Protein AF-A0A958ZMF4-F1 (afdb_monomer_lite)

Structure (mmCIF, N/CA/C/O backbone):
data_AF-A0A958ZMF4-F1
#
_entry.id   AF-A0A958ZMF4-F1
#
loop_
_atom_site.group_PDB
_atom_site.id
_atom_site.type_symbol
_atom_site.label_atom_id
_atom_site.label_alt_id
_atom_site.label_comp_id
_atom_site.label_asym_id
_atom_site.label_entity_id
_atom_site.label_seq_id
_atom_site.pdbx_PDB_ins_code
_atom_site.Cartn_x
_atom_site.Cartn_y
_atom_site.Cartn_z
_atom_site.occupancy
_atom_site.B_iso_or_equiv
_atom_site.auth_seq_id
_atom_site.auth_comp_id
_atom_site.auth_asym_id
_atom_site.auth_atom_id
_atom_site.pdbx_PDB_model_num
ATOM 1 N N . MET A 1 1 ? 19.164 4.645 -7.416 1.00 56.47 1 MET A N 1
ATOM 2 C CA . MET A 1 1 ? 18.068 4.209 -6.523 1.00 56.47 1 MET A CA 1
ATOM 3 C C . MET A 1 1 ? 17.488 5.424 -5.837 1.00 56.47 1 MET A C 1
ATOM 5 O O . MET A 1 1 ? 18.164 6.045 -5.027 1.00 56.47 1 MET A O 1
ATOM 9 N N . SER A 1 2 ? 16.280 5.804 -6.222 1.00 65.00 2 SER A N 1
ATOM 10 C CA . SER A 1 2 ? 15.635 7.015 -5.733 1.00 65.00 2 SER A CA 1
ATOM 11 C C . SER A 1 2 ? 15.102 6.805 -4.310 1.00 65.00 2 SER A C 1
ATOM 13 O O . SER A 1 2 ? 14.316 5.894 -4.049 1.00 65.00 2 SER A O 1
ATOM 15 N N . PHE A 1 3 ? 15.597 7.611 -3.369 1.00 79.12 3 PHE A N 1
ATOM 16 C CA . PHE A 1 3 ? 15.331 7.492 -1.928 1.00 79.12 3 PHE A CA 1
ATOM 17 C C . PHE A 1 3 ? 13.871 7.816 -1.566 1.00 79.12 3 PHE A C 1
ATOM 19 O O . PHE A 1 3 ? 13.299 7.227 -0.648 1.00 79.12 3 PHE A O 1
ATOM 26 N N . SER A 1 4 ? 13.246 8.694 -2.351 1.00 82.19 4 SER A N 1
ATOM 27 C CA . SER A 1 4 ? 11.838 9.095 -2.249 1.00 82.19 4 SER A CA 1
ATOM 28 C C . SER A 1 4 ? 10.860 7.914 -2.353 1.00 82.19 4 SER A C 1
ATOM 30 O O . SER A 1 4 ? 9.840 7.901 -1.670 1.00 82.19 4 SER A O 1
ATOM 32 N N . LYS A 1 5 ? 11.188 6.883 -3.142 1.00 83.56 5 LYS A N 1
ATOM 33 C CA . LYS A 1 5 ? 10.347 5.699 -3.381 1.00 83.56 5 LYS A CA 1
ATOM 34 C C . LYS A 1 5 ? 10.267 4.801 -2.155 1.00 83.56 5 LYS A C 1
ATOM 36 O O . LYS A 1 5 ? 9.180 4.415 -1.733 1.00 83.56 5 LYS A O 1
ATOM 41 N N . TRP A 1 6 ? 11.419 4.511 -1.548 1.00 85.81 6 TRP A N 1
ATOM 42 C CA . TRP A 1 6 ? 11.504 3.709 -0.325 1.00 85.81 6 TRP A CA 1
ATOM 43 C C . TRP A 1 6 ? 10.870 4.423 0.864 1.00 85.81 6 TRP A C 1
ATOM 45 O O . TRP A 1 6 ? 10.164 3.790 1.644 1.00 85.81 6 TRP A O 1
ATOM 55 N N . ILE A 1 7 ? 11.052 5.743 0.965 1.00 87.75 7 ILE A N 1
ATOM 56 C CA . ILE A 1 7 ? 10.355 6.561 1.963 1.00 87.75 7 ILE A CA 1
ATOM 57 C C . ILE A 1 7 ? 8.856 6.594 1.714 1.00 87.75 7 ILE A C 1
ATOM 59 O O . ILE A 1 7 ? 8.100 6.405 2.658 1.00 87.75 7 ILE A O 1
ATOM 63 N N . GLY A 1 8 ? 8.416 6.769 0.468 1.00 88.56 8 GLY A N 1
ATOM 64 C CA . GLY A 1 8 ? 7.002 6.727 0.114 1.00 88.56 8 GLY A CA 1
ATOM 65 C C . GLY A 1 8 ? 6.374 5.393 0.511 1.00 88.56 8 GLY A C 1
ATOM 66 O O . GLY A 1 8 ? 5.344 5.374 1.181 1.00 88.56 8 GLY A O 1
ATOM 67 N N . GLY A 1 9 ? 7.033 4.277 0.191 1.00 90.38 9 GLY A N 1
ATOM 68 C CA . GLY A 1 9 ? 6.585 2.939 0.575 1.00 90.38 9 GLY A CA 1
ATOM 69 C C . GLY A 1 9 ? 6.592 2.697 2.086 1.00 90.38 9 GLY A C 1
ATOM 70 O O . GLY A 1 9 ? 5.620 2.179 2.627 1.00 90.38 9 GLY A O 1
ATOM 71 N N . ALA A 1 10 ? 7.642 3.106 2.800 1.00 91.44 10 ALA A N 1
ATOM 72 C CA . ALA A 1 10 ? 7.740 2.931 4.251 1.00 91.44 10 ALA A CA 1
ATOM 73 C C . ALA A 1 10 ? 6.737 3.809 5.019 1.00 91.44 10 ALA A C 1
ATOM 75 O O . ALA A 1 10 ? 6.103 3.360 5.979 1.00 91.44 10 ALA A O 1
ATOM 76 N N . LEU A 1 11 ? 6.549 5.052 4.570 1.00 93.38 11 LEU A N 1
ATOM 77 C CA . LEU A 1 11 ? 5.554 5.967 5.116 1.00 93.38 11 LEU A CA 1
ATOM 78 C C . LEU A 1 11 ? 4.151 5.415 4.853 1.00 93.38 11 LEU A C 1
ATOM 80 O O . LEU A 1 11 ? 3.353 5.270 5.774 1.00 93.38 11 LEU A O 1
ATOM 84 N N . GLY A 1 12 ? 3.884 4.996 3.617 1.00 90.06 12 GLY A N 1
ATOM 85 C CA . GLY A 1 12 ? 2.641 4.338 3.242 1.00 90.06 12 GLY A CA 1
ATOM 86 C C . GLY A 1 12 ? 2.348 3.092 4.083 1.00 90.06 12 GLY A C 1
ATOM 87 O O . GLY A 1 12 ? 1.224 2.921 4.552 1.00 90.06 12 GL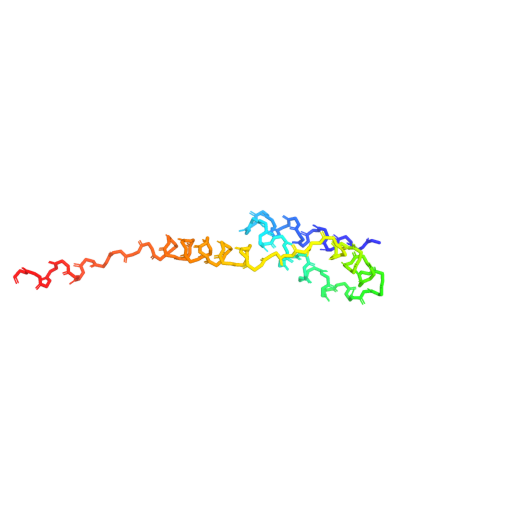Y A O 1
ATOM 88 N N . TRP A 1 13 ? 3.361 2.262 4.352 1.00 94.12 13 TRP A N 1
ATOM 89 C CA . TRP A 1 13 ? 3.228 1.087 5.217 1.00 94.12 13 TRP A CA 1
ATOM 90 C C . TRP A 1 13 ? 2.812 1.464 6.638 1.00 94.12 13 TRP A C 1
ATOM 92 O O . TRP A 1 13 ? 1.947 0.829 7.236 1.00 94.12 13 TRP A O 1
ATOM 102 N N . THR A 1 14 ? 3.411 2.522 7.176 1.00 93.62 14 THR A N 1
ATOM 103 C CA . THR A 1 14 ? 3.169 2.969 8.551 1.00 93.62 14 THR A CA 1
ATOM 104 C C . THR A 1 14 ? 1.746 3.502 8.739 1.00 93.62 14 THR A C 1
ATOM 106 O O . THR A 1 14 ? 1.141 3.263 9.780 1.00 93.62 14 THR A O 1
ATOM 109 N N . PHE A 1 15 ? 1.189 4.183 7.732 1.00 90.62 15 PHE A N 1
ATOM 110 C CA . PHE A 1 15 ? -0.145 4.791 7.816 1.00 90.62 15 PHE A CA 1
ATOM 111 C C . PHE A 1 15 ? -1.286 3.899 7.301 1.00 90.62 15 PHE A C 1
ATOM 113 O O . PHE A 1 15 ? -2.423 4.074 7.730 1.00 90.62 15 PHE A O 1
ATOM 120 N N . GLY A 1 16 ? -1.014 2.956 6.393 1.00 87.88 16 GLY A N 1
ATOM 121 C CA . GLY A 1 16 ? -2.049 2.155 5.722 1.00 87.88 16 GLY A CA 1
ATOM 122 C C . GLY A 1 16 ? -1.710 0.674 5.554 1.00 87.88 16 GLY A C 1
ATOM 123 O O . GLY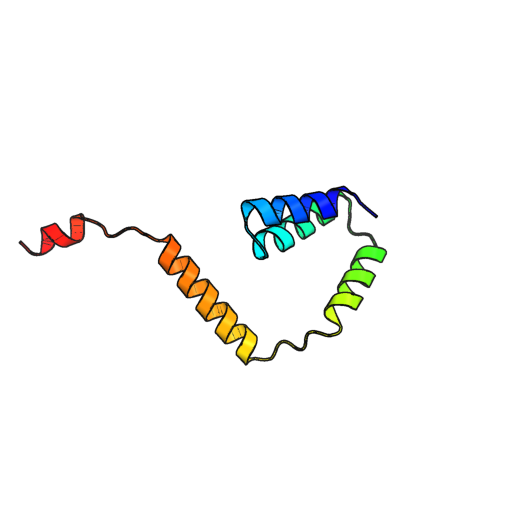 A 1 16 ? -2.363 -0.020 4.771 1.00 87.88 16 GLY A O 1
ATOM 124 N N . GLY A 1 17 ? -0.676 0.184 6.242 1.00 87.44 17 GLY A N 1
ATOM 125 C CA . GLY A 1 17 ? -0.236 -1.205 6.160 1.00 87.44 17 GLY A CA 1
ATOM 126 C C . GLY A 1 17 ? 0.245 -1.597 4.755 1.00 87.44 17 GLY A C 1
ATOM 127 O O . GLY A 1 17 ? 0.685 -0.745 3.980 1.00 87.44 17 GLY A O 1
ATOM 128 N N . PRO A 1 18 ? 0.134 -2.881 4.376 1.00 85.12 18 PRO A N 1
ATOM 129 C CA . PRO A 1 18 ? 0.630 -3.369 3.089 1.00 85.12 18 PRO A CA 1
ATOM 130 C C . PRO A 1 18 ? 0.073 -2.618 1.872 1.00 85.12 18 PRO A C 1
ATOM 132 O O . PRO A 1 18 ? 0.799 -2.366 0.913 1.00 85.12 18 PRO A O 1
ATOM 135 N N . ILE A 1 19 ? -1.201 -2.215 1.924 1.00 84.56 19 ILE A N 1
ATOM 136 C CA . ILE A 1 19 ? -1.858 -1.456 0.848 1.00 84.56 19 ILE A CA 1
ATOM 137 C C . ILE A 1 19 ? -1.309 -0.030 0.795 1.00 84.56 19 ILE A C 1
ATOM 139 O O . ILE A 1 19 ? -0.978 0.471 -0.280 1.00 84.56 19 ILE A O 1
ATOM 143 N N . GLY A 1 20 ? -1.163 0.610 1.957 1.00 89.88 20 GLY A N 1
ATOM 144 C CA . GLY A 1 20 ? -0.566 1.935 2.049 1.00 89.88 20 GLY A CA 1
ATOM 145 C C . GLY A 1 20 ? 0.862 1.953 1.514 1.00 89.88 20 GLY A C 1
ATOM 146 O O . GLY A 1 20 ? 1.237 2.903 0.840 1.00 89.88 20 GLY A O 1
ATOM 147 N N . ALA A 1 21 ? 1.637 0.889 1.724 1.00 91.75 21 ALA A N 1
ATOM 148 C CA . ALA A 1 21 ? 2.996 0.783 1.204 1.00 91.75 21 ALA A CA 1
ATOM 149 C C . ALA A 1 21 ? 3.059 0.749 -0.323 1.00 91.75 21 ALA A C 1
ATOM 151 O O . ALA A 1 21 ? 3.908 1.405 -0.920 1.00 91.75 21 ALA A O 1
ATOM 152 N N . LEU A 1 22 ? 2.135 0.026 -0.962 1.00 86.31 22 LEU A N 1
ATOM 153 C CA . LEU A 1 22 ? 2.019 0.003 -2.419 1.00 86.31 22 LEU A CA 1
ATOM 154 C C . LEU A 1 22 ? 1.644 1.385 -2.955 1.00 86.31 22 LEU A C 1
ATOM 156 O O . LEU A 1 22 ? 2.313 1.900 -3.849 1.00 86.31 22 LEU A O 1
ATOM 160 N N . LEU A 1 23 ? 0.620 2.013 -2.371 1.00 88.06 23 LEU A N 1
ATOM 161 C CA . LEU A 1 23 ? 0.192 3.357 -2.761 1.00 88.06 23 LEU A CA 1
ATOM 162 C C . LEU A 1 23 ? 1.311 4.383 -2.547 1.00 88.06 23 LEU A C 1
ATOM 164 O O . LEU A 1 23 ? 1.610 5.165 -3.442 1.00 88.06 23 LEU A O 1
ATOM 168 N N . GLY A 1 24 ? 1.975 4.346 -1.397 1.00 88.75 24 GLY A N 1
ATOM 169 C CA . GLY A 1 24 ? 3.067 5.247 -1.056 1.00 88.75 24 GLY A CA 1
ATOM 170 C C . GLY A 1 24 ? 4.296 5.063 -1.944 1.00 88.75 24 GLY A C 1
ATOM 171 O O . GLY A 1 24 ? 4.912 6.049 -2.342 1.00 88.75 24 GLY A O 1
ATOM 172 N N . PHE A 1 25 ? 4.628 3.830 -2.327 1.00 87.81 25 PHE A N 1
ATOM 173 C CA . PHE A 1 25 ? 5.709 3.558 -3.275 1.00 87.81 25 PHE A CA 1
ATOM 174 C C . PHE A 1 25 ? 5.361 4.069 -4.679 1.00 87.81 25 PHE A C 1
ATOM 176 O O . PHE A 1 25 ? 6.203 4.677 -5.336 1.00 87.81 25 PHE A O 1
ATOM 183 N N . VAL A 1 26 ? 4.112 3.891 -5.122 1.00 85.44 26 VAL A N 1
ATOM 184 C CA . VAL A 1 26 ? 3.614 4.400 -6.408 1.00 85.44 26 VAL A CA 1
ATOM 185 C C . VAL A 1 26 ? 3.650 5.932 -6.439 1.00 85.44 26 VAL A C 1
ATOM 187 O O . VAL A 1 26 ? 4.274 6.501 -7.331 1.00 85.44 26 VAL A O 1
ATOM 190 N N . PHE A 1 27 ? 3.088 6.611 -5.434 1.00 85.25 27 PHE A N 1
ATOM 191 C CA . PHE A 1 27 ? 3.156 8.075 -5.298 1.00 85.25 27 PHE A CA 1
ATOM 192 C C . PHE A 1 27 ? 4.600 8.594 -5.176 1.00 85.25 27 PHE A C 1
ATOM 194 O O . PHE A 1 27 ? 4.951 9.583 -5.817 1.00 85.25 27 PHE A O 1
ATOM 201 N N . GLY A 1 28 ? 5.462 7.900 -4.425 1.00 80.94 28 GLY A N 1
ATOM 202 C CA . GLY A 1 28 ? 6.896 8.197 -4.346 1.00 80.94 28 GLY A CA 1
ATOM 203 C C . GLY A 1 28 ? 7.649 7.948 -5.659 1.00 80.94 28 GLY A C 1
ATOM 204 O O . GLY A 1 28 ? 8.672 8.572 -5.911 1.00 80.94 28 GLY A O 1
ATOM 205 N N . SER A 1 29 ? 7.134 7.080 -6.531 1.00 75.88 29 SER A N 1
ATOM 206 C CA . SER A 1 29 ? 7.688 6.844 -7.870 1.00 75.88 29 SER A CA 1
ATOM 207 C C . SER A 1 29 ? 7.263 7.921 -8.870 1.00 75.88 29 SER A C 1
ATOM 209 O O . SER A 1 29 ? 8.049 8.278 -9.740 1.00 75.88 29 SER A O 1
ATOM 211 N N . PHE A 1 30 ? 6.060 8.490 -8.719 1.00 80.12 30 PHE A N 1
ATOM 212 C CA . PHE A 1 30 ? 5.595 9.612 -9.541 1.00 80.12 30 PHE A CA 1
ATOM 213 C C . PHE A 1 30 ? 6.407 10.891 -9.306 1.00 80.12 30 PHE A C 1
ATOM 215 O O . PHE A 1 30 ? 6.672 11.618 -10.261 1.00 80.12 30 PHE A O 1
ATOM 222 N N . ILE A 1 31 ? 6.805 11.169 -8.058 1.00 78.38 31 ILE A N 1
ATOM 223 C CA . ILE A 1 31 ? 7.508 12.418 -7.726 1.00 78.38 31 ILE A CA 1
ATOM 224 C C . ILE A 1 31 ? 8.958 12.445 -8.224 1.00 78.38 31 ILE A C 1
ATOM 226 O O . ILE A 1 31 ? 9.468 13.518 -8.527 1.00 78.38 31 ILE A O 1
ATOM 230 N N . ASP A 1 32 ? 9.595 11.277 -8.350 1.00 67.62 32 ASP A N 1
ATOM 231 C CA . ASP A 1 32 ? 10.976 11.146 -8.842 1.00 67.62 32 ASP A CA 1
ATOM 232 C C . ASP A 1 32 ? 11.064 10.828 -10.349 1.00 67.62 32 ASP A C 1
ATOM 234 O O . ASP A 1 32 ? 12.162 10.700 -10.888 1.00 67.62 32 ASP A O 1
ATOM 238 N N . GLY A 1 33 ? 9.918 10.719 -11.037 1.00 62.34 33 GLY A N 1
ATOM 239 C CA . GLY A 1 33 ? 9.822 10.301 -12.437 1.00 62.34 33 GLY A CA 1
ATOM 240 C C . GLY A 1 33 ? 10.023 8.790 -12.619 1.00 62.34 33 GLY A C 1
ATOM 241 O O . GLY A 1 33 ? 10.903 8.177 -12.014 1.00 62.34 33 GLY A O 1
ATOM 242 N N . PHE A 1 34 ? 9.200 8.160 -13.463 1.00 63.06 34 PHE A N 1
ATOM 243 C CA . PHE A 1 34 ? 9.381 6.743 -13.797 1.00 63.06 34 PHE A CA 1
ATOM 244 C C . PHE A 1 34 ? 10.617 6.570 -14.680 1.00 63.06 34 PHE A C 1
ATOM 246 O O . PHE A 1 34 ? 10.609 6.969 -15.845 1.00 63.06 34 PHE A O 1
ATOM 253 N N . SER A 1 35 ? 11.663 5.944 -14.146 1.00 66.75 35 SER A N 1
ATOM 254 C CA . SER A 1 35 ? 12.831 5.545 -14.929 1.00 66.75 35 SER A CA 1
ATOM 255 C C . SER A 1 35 ? 12.563 4.212 -15.637 1.00 66.75 35 SER A C 1
ATOM 257 O O . SER A 1 35 ? 11.858 3.345 -15.117 1.00 66.75 35 SER A O 1
ATOM 259 N N . GLU A 1 36 ? 13.179 3.988 -16.804 1.00 62.03 36 GLU A N 1
ATOM 260 C CA . GLU A 1 36 ? 13.137 2.690 -17.512 1.00 62.03 36 GLU A CA 1
ATOM 261 C C . GLU A 1 36 ? 13.593 1.512 -16.632 1.00 62.03 36 GLU A C 1
ATOM 263 O O . GLU A 1 36 ? 13.158 0.373 -16.810 1.00 62.03 36 GLU A O 1
ATOM 268 N N . GLU A 1 37 ? 14.471 1.788 -15.671 1.00 65.12 37 GLU A N 1
ATOM 269 C CA . GLU A 1 37 ? 14.963 0.830 -14.683 1.00 65.12 37 GLU A CA 1
ATOM 270 C C . GLU A 1 37 ? 13.855 0.369 -13.727 1.00 65.12 37 GLU A C 1
ATOM 272 O O . GLU A 1 37 ? 13.761 -0.826 -13.447 1.00 65.12 37 GLU A O 1
ATOM 277 N N . ASP A 1 38 ? 12.953 1.270 -13.319 1.00 65.00 38 ASP A N 1
ATOM 278 C CA . ASP A 1 38 ? 11.823 0.932 -12.448 1.00 65.00 38 ASP A CA 1
ATOM 279 C C . ASP A 1 38 ? 10.861 -0.010 -13.166 1.00 65.00 38 ASP A C 1
ATOM 281 O O . ASP A 1 38 ? 10.447 -1.027 -12.617 1.00 65.00 38 ASP A O 1
ATOM 285 N N . LEU A 1 39 ? 10.542 0.284 -14.430 1.00 63.97 39 LEU A N 1
ATOM 286 C CA . LEU A 1 39 ? 9.651 -0.550 -15.239 1.00 63.97 39 LEU A CA 1
ATOM 287 C C . LEU A 1 39 ? 10.213 -1.965 -15.429 1.00 63.97 39 LEU A C 1
ATOM 289 O O . LEU A 1 39 ? 9.465 -2.943 -15.370 1.00 63.97 39 LEU A O 1
ATOM 293 N N . LYS A 1 40 ? 11.533 -2.093 -15.609 1.00 64.94 40 LYS A N 1
ATOM 294 C CA . LYS A 1 40 ? 12.209 -3.396 -15.698 1.00 64.94 40 LYS A CA 1
ATOM 295 C C . LYS A 1 40 ? 12.187 -4.151 -14.368 1.00 64.94 40 LYS A C 1
ATOM 297 O O . LYS A 1 40 ? 12.052 -5.376 -14.375 1.00 64.94 40 LYS A O 1
ATOM 302 N N . GLU A 1 41 ? 12.301 -3.454 -13.243 1.00 65.38 41 GLU A N 1
ATOM 303 C CA . GLU A 1 41 ? 12.263 -4.050 -11.904 1.00 65.38 41 GLU A CA 1
ATOM 304 C C . GLU A 1 41 ? 10.846 -4.492 -11.495 1.00 65.38 41 GLU A C 1
ATOM 306 O O . GLU A 1 41 ? 10.660 -5.616 -11.012 1.00 65.38 41 GLU A O 1
ATOM 311 N N . TYR A 1 42 ? 9.828 -3.685 -11.812 1.00 62.88 42 TYR A N 1
ATOM 312 C CA . TYR A 1 42 ? 8.419 -4.078 -11.717 1.00 62.88 42 TYR A CA 1
ATOM 313 C C . TYR A 1 42 ? 8.128 -5.307 -12.585 1.00 62.88 42 TYR A C 1
ATOM 315 O O . TYR A 1 42 ? 7.619 -6.305 -12.080 1.00 62.88 42 TYR A O 1
ATOM 323 N N . ALA A 1 43 ? 8.527 -5.294 -13.861 1.00 61.75 43 ALA A N 1
ATOM 324 C CA . ALA A 1 43 ? 8.320 -6.422 -14.771 1.00 61.75 43 ALA A CA 1
ATOM 325 C C . ALA A 1 43 ? 9.029 -7.710 -14.309 1.00 61.75 43 ALA A C 1
ATOM 327 O O . ALA A 1 43 ? 8.528 -8.812 -14.541 1.00 61.75 43 ALA A O 1
ATOM 328 N N . LYS A 1 44 ? 10.176 -7.594 -13.624 1.00 60.84 44 LYS A N 1
ATOM 329 C CA . LYS A 1 44 ? 10.857 -8.733 -12.986 1.00 60.84 44 LYS A CA 1
ATOM 330 C C . LYS A 1 44 ? 10.077 -9.282 -11.793 1.00 60.84 44 LYS A C 1
ATOM 332 O O . LYS A 1 44 ? 9.975 -10.497 -11.654 1.00 60.84 44 LYS A O 1
ATOM 337 N N . THR A 1 45 ? 9.513 -8.406 -10.966 1.00 58.16 45 THR A N 1
ATOM 338 C CA . THR A 1 45 ? 8.767 -8.782 -9.753 1.00 58.16 45 THR A CA 1
ATOM 339 C C . THR A 1 45 ? 7.395 -9.384 -10.082 1.00 58.16 45 THR A C 1
ATOM 341 O O . THR A 1 45 ? 6.929 -10.291 -9.393 1.00 58.16 45 THR A O 1
ATOM 344 N N . SER A 1 46 ? 6.768 -8.946 -11.176 1.00 55.84 46 SER A N 1
ATOM 345 C CA . SER A 1 46 ? 5.487 -9.475 -11.665 1.00 55.84 46 SER A CA 1
ATOM 346 C C . SER A 1 46 ? 5.596 -10.849 -12.333 1.00 55.84 46 SER A C 1
ATOM 348 O O . SER A 1 46 ? 4.586 -11.526 -12.499 1.00 55.84 46 SER A O 1
ATOM 350 N N . LYS A 1 47 ? 6.803 -11.298 -12.701 1.00 52.03 47 LYS A N 1
ATOM 351 C CA . LYS A 1 47 ? 7.016 -12.493 -13.538 1.00 52.03 47 LYS A CA 1
ATOM 352 C C . LYS A 1 47 ? 6.759 -13.843 -12.845 1.00 52.03 47 LYS A C 1
ATOM 354 O O . LYS A 1 47 ? 7.002 -14.879 -13.455 1.00 52.03 47 LYS A O 1
ATOM 359 N N . GLY A 1 48 ? 6.300 -13.850 -11.593 1.00 54.53 48 GLY A N 1
ATOM 360 C CA . GLY A 1 48 ? 6.124 -15.075 -10.802 1.00 54.53 48 GLY A CA 1
ATOM 361 C C . GLY A 1 48 ? 4.830 -15.175 -9.996 1.00 54.53 48 GLY A C 1
ATOM 362 O O . GLY A 1 48 ? 4.6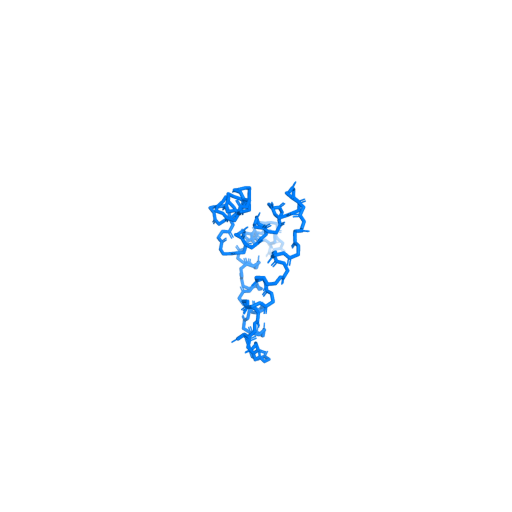77 -16.135 -9.250 1.00 54.53 48 GLY A O 1
ATOM 363 N N . LYS A 1 49 ? 3.903 -14.218 -10.112 1.00 56.47 49 LYS A N 1
ATOM 364 C CA . LYS A 1 49 ? 2.620 -14.275 -9.397 1.00 56.47 49 LYS A CA 1
ATOM 365 C C . LYS A 1 49 ? 1.511 -14.596 -10.387 1.00 56.47 49 LYS A C 1
ATOM 367 O O . LYS A 1 49 ? 0.860 -13.697 -10.908 1.00 56.47 49 LYS A O 1
ATOM 372 N N . ASN A 1 50 ? 1.329 -15.883 -10.662 1.00 54.31 50 ASN A N 1
ATOM 373 C CA . ASN A 1 50 ? 0.097 -16.359 -11.278 1.00 54.31 50 ASN A CA 1
ATOM 374 C C . ASN A 1 50 ? -0.999 -16.198 -10.221 1.00 54.31 50 ASN A C 1
ATOM 376 O O . ASN A 1 50 ? -1.145 -17.055 -9.360 1.00 54.31 50 ASN A O 1
ATOM 380 N N . THR A 1 51 ? -1.685 -15.056 -10.213 1.00 58.38 51 THR A N 1
ATOM 381 C CA . THR A 1 51 ? -2.885 -14.872 -9.394 1.00 58.38 51 THR A CA 1
ATOM 382 C C . THR A 1 51 ? -3.948 -15.815 -9.930 1.00 58.38 51 THR A C 1
ATOM 384 O O . THR A 1 51 ? -4.381 -15.663 -11.076 1.00 58.38 51 THR A O 1
ATOM 387 N N . GLU A 1 52 ? -4.329 -16.811 -9.140 1.00 71.31 52 GLU A N 1
ATOM 388 C CA . GLU A 1 52 ? -5.417 -17.711 -9.504 1.00 71.31 52 GLU A CA 1
ATOM 389 C C . GLU A 1 52 ? -6.755 -16.975 -9.344 1.00 71.31 52 GLU A C 1
ATOM 391 O O . GLU A 1 52 ? -6.873 -16.046 -8.542 1.00 71.31 52 GLU A O 1
ATOM 396 N N . ALA A 1 53 ? -7.787 -17.365 -10.099 1.00 66.19 53 ALA A N 1
ATOM 397 C CA . ALA A 1 53 ? -9.099 -16.711 -10.012 1.00 66.19 53 ALA A CA 1
ATOM 398 C C . ALA A 1 53 ? -9.673 -16.725 -8.575 1.00 66.19 53 ALA A C 1
ATOM 400 O O . ALA A 1 53 ? -10.363 -15.786 -8.180 1.00 66.19 53 ALA A O 1
ATOM 401 N N . GLY A 1 54 ? -9.318 -17.741 -7.777 1.00 70.00 54 GLY A N 1
ATOM 402 C CA . GLY A 1 54 ? -9.689 -17.838 -6.363 1.00 70.00 54 GLY A CA 1
ATOM 403 C C . GLY A 1 54 ? -9.034 -16.784 -5.460 1.00 70.00 54 GLY A C 1
ATOM 404 O O . GLY A 1 54 ? -9.670 -16.312 -4.520 1.00 70.00 54 GLY A O 1
ATOM 405 N N . ASP A 1 55 ? -7.811 -16.334 -5.764 1.00 73.69 55 ASP A N 1
ATOM 406 C CA . ASP A 1 55 ? -7.103 -15.330 -4.952 1.00 73.69 55 ASP A CA 1
ATOM 407 C C . ASP A 1 55 ? -7.787 -13.960 -5.023 1.00 73.69 55 ASP A C 1
ATOM 409 O O . ASP A 1 55 ? -7.802 -13.200 -4.048 1.00 73.69 55 ASP A O 1
ATOM 413 N N . PHE A 1 56 ? -8.381 -13.642 -6.176 1.00 81.81 56 PHE A N 1
ATOM 414 C CA . PHE A 1 56 ? -9.158 -12.421 -6.359 1.00 81.81 56 PHE A CA 1
ATOM 415 C C . PHE A 1 56 ? -10.454 -12.453 -5.542 1.00 81.81 56 PHE A C 1
ATOM 417 O O . PHE A 1 56 ? -10.762 -11.481 -4.853 1.00 81.81 56 PHE A O 1
ATOM 424 N N . GLU A 1 57 ? -11.183 -13.573 -5.570 1.00 81.81 57 GLU A N 1
ATOM 425 C CA . GLU A 1 57 ? -12.430 -13.745 -4.816 1.00 81.81 57 GLU A CA 1
ATOM 426 C C . GLU A 1 57 ? -12.197 -13.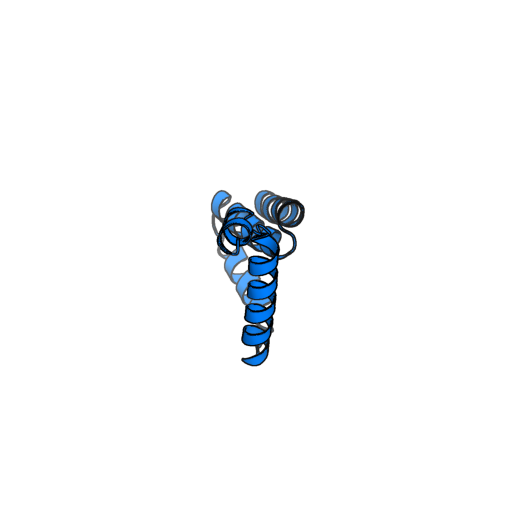617 -3.303 1.00 81.81 57 GLU A C 1
ATOM 428 O O . GLU A 1 57 ? -12.904 -12.875 -2.617 1.00 81.81 57 GLU A O 1
ATOM 433 N N . ILE A 1 58 ? -11.139 -14.254 -2.791 1.00 82.94 58 ILE A N 1
ATOM 434 C CA . ILE A 1 58 ? -10.748 -14.161 -1.379 1.00 82.94 58 ILE A CA 1
ATOM 435 C C . ILE A 1 58 ? -10.340 -12.724 -1.025 1.00 82.94 58 ILE A C 1
ATOM 437 O O . ILE A 1 58 ? -10.761 -12.195 0.005 1.00 82.94 58 ILE A O 1
ATOM 441 N N . SER A 1 59 ? -9.566 -12.058 -1.887 1.00 82.56 59 SER A N 1
ATOM 442 C CA . SER A 1 59 ? -9.155 -10.663 -1.676 1.00 82.56 59 SER A CA 1
ATOM 443 C C . SER A 1 59 ? -10.350 -9.702 -1.652 1.00 82.56 59 SER A C 1
ATOM 445 O O . SER A 1 59 ? -10.377 -8.780 -0.834 1.00 82.56 59 SER A O 1
ATOM 447 N N . LEU A 1 60 ? -11.362 -9.932 -2.498 1.00 90.19 60 LEU A N 1
ATOM 448 C CA . LEU A 1 60 ? -12.599 -9.150 -2.525 1.00 90.19 60 LEU A CA 1
ATOM 449 C C . LEU A 1 60 ? -13.422 -9.352 -1.247 1.00 90.19 60 LEU A C 1
ATOM 451 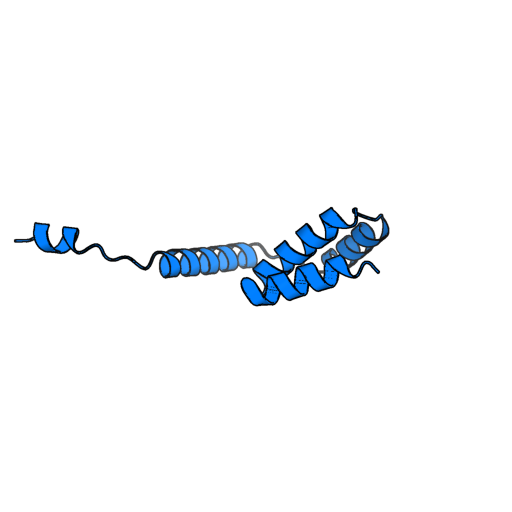O O . LEU A 1 60 ? -13.895 -8.376 -0.665 1.00 90.19 60 LEU A O 1
ATOM 455 N N . LEU A 1 61 ? -13.548 -10.596 -0.779 1.00 90.69 61 LEU A N 1
ATOM 456 C CA . LEU A 1 61 ? -14.217 -10.922 0.483 1.00 90.69 61 LEU A CA 1
ATOM 457 C C . LEU A 1 61 ? -13.543 -10.246 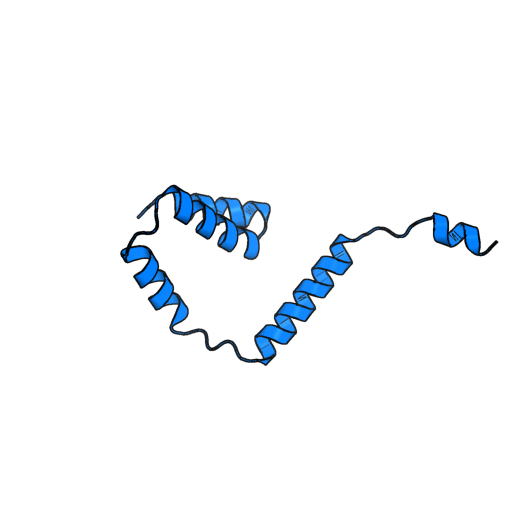1.682 1.00 90.69 61 LEU A C 1
ATOM 459 O O . LEU A 1 61 ? -14.221 -9.647 2.519 1.00 90.69 61 LEU A O 1
ATOM 463 N N . VAL A 1 62 ? -12.210 -10.298 1.750 1.00 91.19 62 VAL A N 1
ATOM 464 C CA . VAL A 1 62 ? -11.433 -9.648 2.816 1.00 91.19 62 VAL A CA 1
ATOM 465 C C . VAL A 1 62 ? -11.623 -8.132 2.775 1.00 91.19 62 VAL A C 1
ATOM 467 O O . VAL A 1 62 ? -11.875 -7.521 3.814 1.00 91.19 62 VAL A O 1
ATOM 470 N N . LEU A 1 63 ? -11.564 -7.519 1.590 1.00 89.69 63 LEU A N 1
ATOM 471 C CA . LEU A 1 63 ? -11.798 -6.086 1.427 1.00 89.69 63 LEU A CA 1
ATOM 472 C C . LEU A 1 63 ? -13.215 -5.692 1.867 1.00 89.69 63 LEU A C 1
ATOM 474 O O . LEU A 1 63 ? -13.372 -4.739 2.628 1.00 89.69 63 LEU A O 1
ATOM 478 N N . ALA A 1 64 ? -14.236 -6.442 1.445 1.00 87.56 64 ALA A N 1
ATOM 479 C CA . ALA A 1 64 ? -15.626 -6.201 1.824 1.00 87.56 64 ALA A CA 1
ATOM 480 C C . ALA A 1 64 ? -15.822 -6.278 3.346 1.00 87.56 64 ALA A C 1
ATOM 482 O O . ALA A 1 64 ? -16.438 -5.391 3.936 1.00 87.56 64 ALA A O 1
ATOM 483 N N . ALA A 1 65 ? -15.232 -7.278 4.006 1.00 87.38 65 ALA A N 1
ATOM 484 C CA . ALA A 1 65 ? -15.277 -7.407 5.461 1.00 87.38 65 ALA A CA 1
ATOM 485 C C . ALA A 1 65 ? -14.596 -6.226 6.178 1.00 87.38 65 ALA A C 1
ATOM 487 O O . ALA A 1 65 ? -15.117 -5.723 7.175 1.00 87.38 65 ALA A O 1
ATOM 488 N N . VAL A 1 66 ? -13.453 -5.754 5.664 1.00 85.81 66 VAL A N 1
ATOM 489 C CA . VAL A 1 66 ? -12.748 -4.577 6.200 1.00 85.81 66 VAL A CA 1
ATOM 490 C C . VAL A 1 66 ? -13.587 -3.304 6.038 1.00 85.81 66 VAL A C 1
ATOM 492 O O . VAL A 1 66 ? -13.672 -2.521 6.982 1.00 85.81 66 VAL A O 1
ATOM 495 N N . VAL A 1 67 ? -14.253 -3.118 4.894 1.00 84.31 67 VAL A N 1
ATOM 496 C CA . VAL A 1 67 ? -15.138 -1.967 4.631 1.00 84.31 67 VAL A CA 1
ATOM 497 C C . VAL A 1 67 ? -16.358 -1.975 5.554 1.00 84.31 67 VAL A C 1
ATOM 499 O O . VAL A 1 67 ? -16.638 -0.964 6.192 1.00 84.31 67 VAL A O 1
ATOM 502 N N . ILE A 1 68 ? -17.035 -3.118 5.698 1.00 82.62 68 ILE A N 1
ATOM 503 C CA . ILE A 1 68 ? -18.182 -3.270 6.611 1.00 82.62 68 ILE A CA 1
ATOM 504 C C . ILE A 1 68 ? -17.763 -2.969 8.057 1.00 82.62 68 ILE A C 1
ATOM 506 O O . ILE A 1 68 ? -18.475 -2.287 8.792 1.00 82.62 68 ILE A O 1
ATOM 510 N N . LYS A 1 69 ? -16.576 -3.433 8.473 1.00 76.88 69 LYS A N 1
ATOM 511 C CA . LYS A 1 69 ? -16.043 -3.174 9.817 1.00 76.88 69 LYS A CA 1
ATOM 512 C C . LYS A 1 69 ? -15.689 -1.702 10.047 1.00 76.88 69 LYS A C 1
ATOM 514 O O . LYS A 1 69 ? -15.793 -1.229 11.176 1.00 76.88 69 LYS A O 1
ATOM 519 N N . ALA A 1 70 ? -15.267 -0.992 9.004 1.00 77.88 70 ALA A N 1
ATOM 520 C CA . ALA A 1 70 ? -14.964 0.433 9.076 1.00 77.88 70 ALA A CA 1
ATOM 521 C C . ALA A 1 70 ? -16.227 1.313 9.175 1.00 77.88 70 ALA A C 1
ATOM 523 O O . ALA A 1 70 ? -16.131 2.425 9.690 1.00 77.88 70 ALA A O 1
ATOM 524 N N . ASP A 1 71 ? -17.393 0.824 8.728 1.00 70.56 71 ASP A N 1
ATOM 525 C CA . ASP A 1 71 ? -18.650 1.590 8.726 1.00 70.56 71 ASP A CA 1
ATOM 526 C C . ASP A 1 71 ? -19.179 1.864 10.148 1.00 70.56 71 ASP A C 1
ATOM 528 O O . ASP A 1 71 ? -19.626 2.969 10.442 1.00 70.56 71 ASP A O 1
ATOM 532 N N . GLY A 1 72 ? -19.023 0.919 11.086 1.00 62.06 72 GLY A N 1
ATOM 533 C CA . GLY A 1 72 ? -19.002 1.162 12.542 1.00 62.06 72 GLY A CA 1
ATOM 534 C C . GLY A 1 72 ? -20.176 1.921 13.198 1.00 62.06 72 GLY A C 1
ATOM 535 O O . GLY A 1 72 ? -20.091 2.222 14.389 1.00 62.06 72 GLY A O 1
ATOM 536 N N . LYS A 1 73 ? -21.258 2.257 12.487 1.00 62.84 73 LYS A N 1
ATOM 537 C CA . LYS A 1 73 ? -22.325 3.141 12.980 1.00 62.84 73 LYS A CA 1
ATOM 538 C C . LYS A 1 73 ? -23.680 2.444 12.965 1.00 62.84 73 LYS A C 1
ATOM 540 O O . LYS A 1 73 ? -24.371 2.424 11.955 1.00 62.84 73 LYS A O 1
ATOM 545 N N . VAL A 1 74 ? -24.095 1.953 14.131 1.00 62.78 74 VAL A N 1
ATOM 546 C CA . VAL A 1 74 ? -25.505 1.642 14.407 1.00 62.78 74 VAL A CA 1
ATOM 547 C C . VAL A 1 74 ? -26.207 2.945 14.796 1.00 62.78 74 VAL A C 1
ATOM 549 O O . VAL A 1 74 ? -25.770 3.646 15.711 1.00 62.78 74 VAL A O 1
ATOM 552 N N . ASN A 1 75 ? -27.269 3.304 14.076 1.00 62.44 75 ASN A N 1
ATOM 553 C CA . ASN A 1 75 ? -27.965 4.575 14.241 1.00 62.44 75 ASN A CA 1
ATOM 554 C C . ASN A 1 75 ? -29.112 4.428 15.255 1.00 62.44 75 ASN A C 1
ATOM 556 O O . ASN A 1 75 ? -30.102 3.756 14.990 1.00 62.44 75 ASN A O 1
ATOM 560 N N . GLN A 1 76 ? -29.017 5.106 16.404 1.00 61.53 76 GLN A N 1
ATOM 561 C CA . GLN A 1 76 ? -30.038 5.093 17.472 1.00 61.53 76 GLN A CA 1
ATOM 562 C C . GLN A 1 76 ? -31.444 5.514 16.995 1.00 61.53 76 GLN A C 1
ATOM 564 O O . GLN A 1 76 ? -32.432 5.192 17.648 1.00 61.53 76 GLN A O 1
ATOM 569 N N . LYS A 1 77 ? -31.549 6.198 15.847 1.00 65.62 77 LYS A N 1
ATOM 570 C CA . LYS A 1 77 ? -32.832 6.566 15.228 1.00 65.62 77 LYS A CA 1
ATOM 571 C C . LYS A 1 77 ? -33.660 5.358 14.768 1.00 65.62 77 LYS A C 1
ATOM 573 O O . LYS A 1 77 ? -34.870 5.488 14.643 1.00 65.62 77 LYS A O 1
ATOM 578 N N . GLU A 1 78 ? -33.034 4.207 14.524 1.00 63.44 78 GLU A N 1
ATOM 579 C CA . GLU A 1 78 ? -33.732 2.977 14.117 1.00 63.44 78 GLU A CA 1
ATOM 580 C C . GLU A 1 78 ? -34.399 2.267 15.306 1.00 63.44 78 GLU A C 1
ATOM 582 O O . GLU A 1 78 ? -35.423 1.612 15.135 1.00 63.44 78 GLU A O 1
ATOM 587 N N . LEU A 1 79 ? -33.870 2.446 16.523 1.00 65.44 79 LEU A N 1
ATOM 588 C CA . LEU A 1 79 ? -34.430 1.852 17.743 1.00 65.44 79 LEU A CA 1
ATOM 589 C C . LEU A 1 79 ? -35.674 2.597 18.253 1.00 65.44 79 LEU A C 1
ATOM 591 O O . LEU A 1 79 ? -36.566 1.967 18.815 1.00 65.44 79 LEU A O 1
ATOM 595 N N . ASP A 1 80 ? -35.774 3.906 18.010 1.00 68.12 80 ASP A N 1
ATOM 596 C CA . ASP A 1 80 ? -36.947 4.712 18.391 1.00 68.12 80 ASP A CA 1
ATOM 597 C C . ASP A 1 80 ? -38.162 4.499 17.469 1.00 68.12 80 ASP A C 1
ATOM 599 O O . ASP A 1 80 ? -39.272 4.882 17.825 1.00 68.12 80 ASP A O 1
ATOM 603 N N . PHE A 1 81 ? -37.989 3.867 16.301 1.00 63.47 81 PHE A N 1
ATOM 604 C CA . PHE A 1 81 ? -39.090 3.603 15.363 1.00 63.47 81 PHE A CA 1
ATOM 605 C C . PHE A 1 81 ? -39.941 2.382 15.753 1.00 63.47 81 PHE A C 1
ATOM 607 O O . PHE A 1 81 ? -41.009 2.156 15.190 1.00 63.47 81 PHE A O 1
ATOM 614 N N . VAL A 1 82 ? -39.468 1.576 16.708 1.00 66.00 82 VAL A N 1
ATOM 615 C CA . VAL A 1 82 ? -40.117 0.324 17.137 1.00 66.00 82 VAL A CA 1
ATOM 616 C C . VAL A 1 82 ? -41.020 0.537 18.366 1.00 66.00 82 VAL A C 1
ATOM 618 O O . VAL A 1 82 ? -41.557 -0.426 18.913 1.00 66.00 82 VAL A O 1
ATOM 621 N N . ARG A 1 83 ? -41.208 1.785 18.814 1.00 57.47 83 ARG A N 1
ATOM 622 C CA . ARG A 1 83 ? -42.012 2.119 19.996 1.00 57.47 83 ARG A CA 1
ATOM 623 C C . ARG A 1 83 ? -43.367 2.728 19.661 1.00 57.47 83 ARG A C 1
ATOM 625 O O . ARG A 1 83 ? -43.441 3.519 18.699 1.00 57.47 83 ARG A O 1
#

pLDDT: mean 75.22, std 12.46, range [52.03, 94.12]

Radius of gyration: 19.53 Å; chains: 1; bounding box: 60×30×38 Å

Foldseek 3Di:
DQPLLQVQLVVLCVPPNNVRSVVRNVVSCVVVDPDPVNVVVVVVVPPPDPPDPVNVVVVVVVVVVVVVVVVVDDDVVVVVVVD

Secondary structure (DSSP, 8-state):
--HHHHHHHHHHHHHHHHHHHHHHHHHHHHHT---HHHHHHHHHHGGG----HHHHHHHHHHHHHHHHHHH----GGGTGGG-

Sequence (83 aa):
MSFSKWIGGALGWTFGGPIGALLGFVFGSFIDGFSEEDLKEYAKTSKGKNTEAGDFEISLLVLAAVVIKADGKVNQKELDFVR